Protein AF-A0A258JL30-F1 (afdb_monomer)

Solvent-accessible surface area (backbone atoms only — not comparable to full-atom values): 9032 Å² total; per-residue (Å²): 130,55,75,67,56,53,52,50,52,49,51,52,52,49,47,52,52,50,50,54,55,28,61,78,35,37,72,54,27,37,52,50,54,52,48,53,54,53,53,39,52,52,52,27,60,76,55,46,34,75,82,52,43,43,53,40,48,39,25,26,49,58,27,26,41,60,54,30,57,75,38,66,13,56,91,43,101,56,45,64,51,50,52,43,32,52,40,30,50,49,38,33,70,60,60,53,74,56,82,79,36,54,64,43,55,53,52,56,59,57,47,50,60,56,50,52,56,55,58,74,77,45,82,91,42,74,69,52,51,52,51,50,51,59,65,47,48,55,58,52,26,51,44,36,46,48,42,50,52,45,93,55,89,74,53,73,71,55,51,53,51,30,52,52,31,30,72,38,94

Sequence (169 aa):
MNKSEINYIYLALLHVGLALVLFYIPFLSKIYALLIAVFGVAYVVNKNNRNNEVLYVSAYLIGAEVFIRMTGGNLNNEYVKTVVSLLMLLGFVLSGFSKSSIVYWLYFLFLLPAVLVTMSNQDINLEIRKAITFNISGPICLGLCALYCYQRQVTFPQLQNILVFFGLP

Foldseek 3Di:
DPPVVVVVVVLQVVLVVVLVVCLVPVCVLLVVLVCLLVVLLVVCVVVLCPQVSLLLSLLLLLLCVVSSVVSVSDPDPLSSLVSNLVSLVSLCVSVPFDPVLVVLVVVVVVLVVVLVVLVVVDDDDPVSVSVSCVVSSVSSSVSSVCRSPPVDDHDPVNVVSSVVSNNRD

Structure (mmCIF, N/CA/C/O backbone):
data_AF-A0A258JL30-F1
#
_entry.id   AF-A0A258JL30-F1
#
loop_
_atom_site.group_PDB
_atom_site.id
_atom_site.type_symbol
_atom_site.label_atom_id
_atom_site.label_alt_id
_atom_site.label_comp_id
_atom_site.label_asym_id
_atom_site.label_entity_id
_atom_site.label_seq_id
_atom_site.pdbx_PDB_ins_code
_atom_site.Cartn_x
_atom_site.Cartn_y
_atom_site.Cartn_z
_atom_site.occupancy
_atom_site.B_iso_or_equiv
_atom_site.auth_seq_id
_atom_site.auth_comp_id
_atom_site.auth_asym_id
_atom_site.auth_atom_id
_atom_site.pdbx_PDB_model_num
ATOM 1 N N . MET A 1 1 ? -28.523 -20.290 -2.213 1.00 56.62 1 MET A N 1
ATOM 2 C CA . MET A 1 1 ? -27.438 -19.333 -1.935 1.00 56.62 1 MET A CA 1
ATOM 3 C C . MET A 1 1 ? -28.024 -18.080 -1.331 1.00 56.62 1 MET A C 1
ATOM 5 O O . MET A 1 1 ? -29.061 -17.613 -1.795 1.00 56.62 1 MET A O 1
ATOM 9 N N . ASN A 1 2 ? -27.375 -17.558 -0.302 1.00 69.94 2 ASN A N 1
ATOM 10 C CA . ASN A 1 2 ? -27.731 -16.285 0.303 1.00 69.94 2 ASN A CA 1
ATOM 11 C C . ASN A 1 2 ? -27.366 -15.129 -0.649 1.00 69.94 2 ASN A C 1
ATOM 13 O O . ASN A 1 2 ? -26.454 -15.252 -1.466 1.00 69.94 2 ASN A O 1
ATOM 17 N N . LYS A 1 3 ? -28.053 -13.984 -0.556 1.00 71.38 3 LYS A N 1
ATOM 18 C CA . LYS A 1 3 ? -27.838 -12.839 -1.471 1.00 71.38 3 LYS A CA 1
ATOM 19 C C . LYS A 1 3 ? -26.381 -12.337 -1.476 1.00 71.38 3 LYS A C 1
ATOM 21 O O . LYS A 1 3 ? -25.886 -11.881 -2.502 1.00 71.38 3 LYS A O 1
ATOM 26 N N . SER A 1 4 ? -25.684 -12.469 -0.347 1.00 69.19 4 SER A N 1
ATOM 27 C CA . SER A 1 4 ? -24.257 -12.158 -0.200 1.00 69.19 4 SER A CA 1
ATOM 28 C C . SER A 1 4 ? -23.342 -13.108 -0.980 1.00 69.19 4 SER A C 1
ATOM 30 O O . SER A 1 4 ? -22.376 -12.655 -1.586 1.00 69.19 4 SER A O 1
ATOM 32 N N . GLU A 1 5 ? -23.660 -14.402 -1.015 1.00 71.00 5 GLU A N 1
ATOM 33 C CA . GLU A 1 5 ? -22.886 -15.415 -1.746 1.00 71.00 5 GLU A CA 1
ATOM 34 C C . GLU A 1 5 ? -23.008 -15.207 -3.258 1.00 71.00 5 GLU A C 1
ATOM 36 O O . GLU A 1 5 ? -22.020 -15.298 -3.979 1.00 71.00 5 GLU A O 1
ATOM 41 N N . ILE A 1 6 ? -24.206 -14.855 -3.737 1.00 71.19 6 ILE A N 1
ATOM 42 C CA . ILE A 1 6 ? -24.447 -14.543 -5.154 1.00 71.19 6 ILE A CA 1
ATOM 43 C C . ILE A 1 6 ? -23.636 -13.309 -5.571 1.00 71.19 6 ILE A C 1
ATOM 45 O O . ILE A 1 6 ? -22.981 -13.326 -6.612 1.00 71.19 6 ILE A O 1
ATOM 49 N N . ASN A 1 7 ? -23.619 -12.266 -4.735 1.00 77.25 7 ASN A N 1
ATOM 50 C CA . ASN A 1 7 ? -22.814 -11.071 -4.989 1.00 77.25 7 ASN A CA 1
ATOM 51 C C . ASN A 1 7 ? -21.311 -11.375 -5.006 1.00 77.25 7 ASN A C 1
ATOM 53 O O . ASN A 1 7 ? -20.605 -10.833 -5.850 1.00 77.25 7 ASN A O 1
ATOM 57 N N . TYR A 1 8 ? -20.823 -12.242 -4.114 1.00 77.94 8 TYR A N 1
ATOM 58 C CA . TYR A 1 8 ? -19.415 -12.640 -4.093 1.00 77.94 8 TYR A CA 1
ATOM 59 C C . TYR A 1 8 ? -19.015 -13.406 -5.360 1.00 77.94 8 TYR A C 1
ATOM 61 O O . TYR A 1 8 ? -18.007 -13.075 -5.978 1.00 77.94 8 TYR A O 1
ATOM 69 N N . ILE A 1 9 ? -19.829 -14.376 -5.795 1.00 80.81 9 ILE A N 1
ATOM 70 C CA . ILE A 1 9 ? -19.569 -15.123 -7.035 1.00 80.81 9 ILE A CA 1
ATOM 71 C C . ILE A 1 9 ? -19.594 -14.194 -8.250 1.00 80.81 9 ILE A C 1
ATOM 73 O O . ILE A 1 9 ? -18.728 -14.299 -9.115 1.00 80.81 9 ILE A O 1
ATOM 77 N N . TYR A 1 10 ? -20.539 -13.254 -8.306 1.00 83.75 10 TYR A N 1
ATOM 78 C CA . TYR A 1 10 ? -20.576 -12.260 -9.377 1.00 83.75 10 TYR A CA 1
ATOM 79 C C . TYR A 1 10 ? -19.319 -11.381 -9.380 1.00 83.75 10 TYR A C 1
ATOM 81 O O . TYR A 1 10 ? -18.744 -11.131 -10.437 1.00 83.75 10 TYR A O 1
ATOM 89 N N . LEU A 1 11 ? -18.851 -10.964 -8.198 1.00 79.81 11 LEU A N 1
ATOM 90 C CA . LEU A 1 11 ? -17.614 -10.202 -8.054 1.00 79.81 11 LEU A CA 1
ATOM 91 C C . LEU A 1 11 ? -16.405 -11.006 -8.548 1.00 79.81 11 LEU A C 1
ATOM 93 O O . LEU A 1 11 ? -15.580 -10.477 -9.285 1.00 79.81 11 LEU A O 1
ATOM 97 N N . ALA A 1 12 ? -16.313 -12.284 -8.177 1.00 81.94 12 ALA A N 1
ATOM 98 C CA . ALA A 1 12 ? -15.239 -13.169 -8.614 1.00 81.94 12 ALA A CA 1
ATOM 99 C C . ALA A 1 12 ? -15.259 -13.375 -10.138 1.00 81.94 12 ALA A C 1
ATOM 101 O O . ALA A 1 12 ? -14.227 -13.242 -10.791 1.00 81.94 12 ALA A O 1
ATOM 102 N N . LEU A 1 13 ? -16.434 -13.619 -10.727 1.00 85.12 13 LEU A N 1
ATOM 103 C CA . LEU A 1 13 ? -16.595 -13.743 -12.179 1.00 85.12 13 LEU A CA 1
ATOM 104 C C . LEU A 1 13 ? -16.218 -12.456 -12.917 1.00 85.12 13 LEU A C 1
ATOM 106 O O . LEU A 1 13 ? -15.577 -12.519 -13.965 1.00 85.12 13 LEU A O 1
ATOM 110 N N . LEU A 1 14 ? -16.567 -11.294 -12.360 1.00 85.44 14 LEU A N 1
ATOM 111 C CA . LEU A 1 14 ? -16.168 -10.002 -12.908 1.00 85.44 14 LEU A CA 1
ATOM 112 C C . LEU A 1 14 ? -14.643 -9.872 -12.937 1.00 85.44 14 LEU A C 1
ATOM 114 O O . LEU A 1 14 ? -14.104 -9.512 -13.979 1.00 85.44 14 LEU A O 1
ATOM 118 N N . HIS A 1 15 ? -13.947 -10.224 -11.851 1.00 80.25 15 HIS A N 1
ATOM 119 C CA . HIS A 1 15 ? -12.481 -10.189 -11.795 1.00 80.25 15 HIS A CA 1
ATOM 120 C C . HIS A 1 15 ? -11.832 -11.165 -12.782 1.00 80.25 15 HIS A C 1
ATOM 122 O O . HIS A 1 15 ? -10.853 -10.809 -13.430 1.00 80.25 15 HIS A O 1
ATOM 128 N N . VAL A 1 16 ? -12.403 -12.359 -12.972 1.00 84.06 16 VAL A N 1
ATOM 129 C CA . VAL A 1 16 ? -11.933 -13.312 -13.994 1.00 84.06 16 VAL A CA 1
ATOM 130 C C . VAL A 1 16 ? -12.096 -12.736 -15.406 1.00 84.06 16 VAL A C 1
ATOM 132 O O . VAL A 1 16 ? -11.176 -12.824 -16.220 1.00 84.06 16 VAL A O 1
ATOM 135 N N . GLY A 1 17 ? -13.234 -12.103 -15.704 1.00 84.06 17 GLY A N 1
ATOM 136 C CA . GLY A 1 17 ? -13.452 -11.433 -16.989 1.00 84.06 17 GLY A CA 1
ATOM 137 C C . GLY A 1 17 ? -12.482 -10.270 -17.217 1.00 84.06 17 GLY A C 1
ATOM 138 O O . GLY A 1 17 ? -11.906 -10.138 -18.297 1.00 84.06 17 GLY A O 1
ATOM 139 N N . LEU A 1 18 ? -12.249 -9.463 -16.179 1.00 82.12 18 LEU A N 1
ATOM 140 C CA . LEU A 1 18 ? -11.287 -8.360 -16.190 1.00 82.12 18 LEU A CA 1
ATOM 141 C C . LEU A 1 18 ? -9.864 -8.878 -16.438 1.00 82.12 18 LEU A C 1
ATOM 143 O O . LEU A 1 18 ? -9.154 -8.336 -17.283 1.00 82.12 18 LEU A O 1
ATOM 147 N N . ALA A 1 19 ? -9.489 -9.979 -15.785 1.00 80.88 19 ALA A N 1
ATOM 148 C CA . ALA A 1 19 ? -8.196 -10.622 -15.960 1.00 80.88 19 ALA A CA 1
ATOM 149 C C . ALA A 1 19 ? -7.961 -11.082 -17.407 1.00 80.88 19 ALA A C 1
ATOM 151 O O . ALA A 1 19 ? -6.892 -10.828 -17.961 1.00 80.88 19 ALA A O 1
ATOM 152 N N . LEU A 1 20 ? -8.966 -11.691 -18.047 1.00 82.81 20 LEU A N 1
ATOM 153 C CA . LEU A 1 20 ? -8.883 -12.093 -19.454 1.00 82.81 20 LEU A CA 1
ATOM 154 C C . LEU A 1 20 ? -8.679 -10.886 -20.376 1.00 82.81 20 LEU A C 1
ATOM 156 O O . LEU A 1 20 ? -7.789 -10.903 -21.223 1.00 82.81 20 LEU A O 1
ATOM 160 N N . VAL A 1 21 ? -9.456 -9.815 -20.199 1.00 83.50 21 VAL A N 1
ATOM 161 C CA . VAL A 1 21 ? -9.351 -8.612 -21.044 1.00 83.50 21 VAL A CA 1
ATOM 162 C C . VAL A 1 21 ? -7.975 -7.954 -20.897 1.00 83.50 21 VAL A C 1
ATOM 164 O O . VAL A 1 21 ? -7.342 -7.595 -21.892 1.00 83.50 21 VAL A O 1
ATOM 167 N N . LEU A 1 22 ? -7.494 -7.821 -19.660 1.00 82.00 22 LEU A N 1
ATOM 168 C CA . LEU A 1 22 ? -6.201 -7.208 -19.356 1.00 82.00 22 LEU A CA 1
ATOM 169 C C . LEU A 1 22 ? -5.017 -8.067 -19.820 1.00 82.00 22 LEU A C 1
ATOM 171 O O . LEU A 1 22 ? -3.983 -7.513 -20.188 1.00 82.00 22 LEU A O 1
ATOM 175 N N . PHE A 1 23 ? -5.177 -9.392 -19.872 1.00 81.50 23 PHE A N 1
ATOM 176 C CA . PHE A 1 23 ? -4.184 -10.294 -20.455 1.00 81.50 23 PHE A CA 1
ATOM 177 C C . PHE A 1 23 ? -4.011 -10.072 -21.966 1.00 81.50 23 PHE A C 1
ATOM 179 O O . PHE A 1 23 ? -2.883 -10.016 -22.451 1.00 81.50 23 PHE A O 1
ATOM 186 N N . TYR A 1 24 ? -5.107 -9.892 -22.714 1.00 81.50 24 TYR A N 1
ATOM 187 C CA . TYR A 1 24 ? -5.037 -9.655 -24.163 1.00 81.50 24 TYR A CA 1
ATOM 188 C C . TYR A 1 24 ? -4.559 -8.245 -24.532 1.00 81.50 24 TYR A C 1
ATOM 190 O O . TYR A 1 24 ? -3.980 -8.058 -25.602 1.00 81.50 24 TYR A O 1
ATOM 198 N N . ILE A 1 25 ? -4.795 -7.246 -23.673 1.00 84.69 25 ILE A N 1
ATOM 199 C CA . ILE A 1 25 ? -4.463 -5.841 -23.947 1.00 84.69 25 ILE A CA 1
ATOM 200 C C . ILE A 1 25 ? -3.614 -5.266 -22.796 1.00 84.69 25 ILE A C 1
ATOM 202 O O . ILE A 1 25 ? -4.141 -4.565 -21.927 1.00 84.69 25 ILE A O 1
ATOM 206 N N . PRO A 1 26 ? -2.278 -5.462 -22.809 1.00 77.69 26 PRO A N 1
ATOM 207 C CA . PRO A 1 26 ? -1.374 -4.993 -21.748 1.00 77.69 26 PRO A CA 1
ATOM 208 C C . PRO A 1 26 ? -1.436 -3.482 -21.483 1.00 77.69 26 PRO A C 1
ATOM 210 O O . PRO A 1 26 ? -1.230 -3.017 -20.361 1.00 77.69 26 PRO A O 1
ATOM 213 N N . PHE A 1 27 ? -1.761 -2.686 -22.509 1.00 82.50 27 PHE A N 1
ATOM 214 C CA . PHE A 1 27 ? -1.968 -1.242 -22.369 1.00 82.50 27 PHE A CA 1
ATOM 215 C C . PHE A 1 27 ? -3.081 -0.910 -21.366 1.00 82.50 27 PHE A C 1
ATOM 217 O O . PHE A 1 27 ? -2.944 0.019 -20.568 1.00 82.50 27 PHE A O 1
ATOM 224 N N . LEU A 1 28 ? -4.153 -1.705 -21.354 1.00 84.88 28 LEU A N 1
ATOM 225 C CA . LEU A 1 28 ? -5.278 -1.500 -20.453 1.00 84.88 28 LEU A CA 1
ATOM 226 C C . LEU A 1 28 ? -4.889 -1.796 -18.998 1.00 84.88 28 LEU A C 1
ATOM 228 O O . LEU A 1 28 ? -5.428 -1.171 -18.088 1.00 84.88 28 LEU A O 1
ATOM 232 N N . SER A 1 29 ? -3.884 -2.649 -18.763 1.00 83.38 29 SER A N 1
ATOM 233 C CA . SER A 1 29 ? -3.387 -2.910 -17.409 1.00 83.38 29 SER A CA 1
ATOM 234 C C . SER A 1 29 ? -2.681 -1.701 -16.790 1.00 83.38 29 SER A C 1
ATOM 236 O O . SER A 1 29 ? -2.743 -1.533 -15.572 1.00 83.38 29 SER A O 1
ATOM 238 N N . LYS A 1 30 ? -2.049 -0.834 -17.594 1.00 85.19 30 LYS A N 1
ATOM 239 C CA . LYS A 1 30 ? -1.462 0.426 -17.097 1.00 85.19 30 LYS A CA 1
ATOM 240 C C . LYS A 1 30 ? -2.545 1.407 -16.657 1.00 85.19 30 LYS A C 1
ATOM 242 O O . LYS A 1 30 ? -2.414 2.057 -15.622 1.00 85.19 30 LYS A O 1
ATOM 247 N N . ILE A 1 31 ? -3.626 1.489 -17.438 1.00 88.19 31 ILE A N 1
ATOM 248 C CA . ILE A 1 31 ? -4.800 2.305 -17.107 1.00 88.19 31 ILE A CA 1
ATOM 249 C C . ILE A 1 31 ? -5.456 1.765 -15.837 1.00 88.19 31 ILE A C 1
ATOM 251 O O . ILE A 1 31 ? -5.735 2.541 -14.931 1.00 88.19 31 ILE A O 1
ATOM 255 N N . TYR A 1 32 ? -5.637 0.448 -15.738 1.00 87.31 32 TYR A N 1
ATOM 256 C CA . TYR A 1 32 ? -6.178 -0.211 -14.551 1.00 87.31 32 TYR A CA 1
ATOM 257 C C . TYR A 1 32 ? -5.377 0.130 -13.289 1.00 87.31 32 TYR A C 1
ATOM 259 O O . TYR A 1 32 ? -5.955 0.617 -12.321 1.00 87.31 32 TYR A O 1
ATOM 267 N N . ALA A 1 33 ? -4.047 -0.011 -13.328 1.00 87.06 33 ALA A N 1
ATOM 268 C CA . ALA A 1 33 ? -3.179 0.346 -12.207 1.00 87.06 33 ALA A CA 1
ATOM 269 C C . ALA A 1 33 ? -3.375 1.811 -11.766 1.00 87.06 33 ALA A C 1
ATOM 271 O O . ALA A 1 33 ? -3.594 2.083 -10.584 1.00 87.06 33 ALA A O 1
ATOM 272 N N . LEU A 1 34 ? -3.380 2.748 -12.723 1.00 89.81 34 LEU A N 1
ATOM 273 C CA . LEU A 1 34 ? -3.601 4.170 -12.450 1.00 89.81 34 LEU A CA 1
ATOM 274 C C . LEU A 1 34 ? -4.993 4.440 -11.861 1.00 89.81 34 LEU A C 1
ATOM 276 O O . LEU A 1 34 ? -5.120 5.215 -10.913 1.00 89.81 34 LEU A O 1
ATOM 280 N N . LEU A 1 35 ? -6.028 3.801 -12.408 1.00 91.12 35 LEU A N 1
ATOM 281 C CA . LEU A 1 35 ? -7.403 3.953 -11.943 1.00 91.12 35 LEU A CA 1
ATOM 282 C C . LEU A 1 35 ? -7.551 3.496 -10.494 1.00 91.12 35 LEU A C 1
ATOM 284 O O . LEU A 1 35 ? -8.146 4.231 -9.710 1.00 91.12 35 LEU A O 1
ATOM 288 N N . ILE A 1 36 ? -6.977 2.350 -10.111 1.00 90.94 36 ILE A N 1
ATOM 289 C CA . ILE A 1 36 ? -7.033 1.876 -8.720 1.00 90.94 36 ILE A CA 1
ATOM 290 C C . ILE A 1 36 ? -6.419 2.916 -7.780 1.00 90.94 36 ILE A C 1
ATOM 292 O O . ILE A 1 36 ? -7.014 3.235 -6.751 1.00 90.94 36 ILE A O 1
ATOM 296 N N . ALA A 1 37 ? -5.266 3.491 -8.133 1.00 91.31 37 ALA A N 1
ATOM 297 C CA . ALA A 1 37 ? -4.626 4.507 -7.302 1.00 91.31 37 ALA A CA 1
ATOM 298 C C . ALA A 1 37 ? -5.478 5.783 -7.179 1.00 91.31 37 ALA A C 1
ATOM 300 O O . ALA A 1 37 ? -5.698 6.271 -6.069 1.00 91.31 37 ALA A O 1
ATOM 301 N N . VAL A 1 38 ? -5.998 6.309 -8.293 1.00 93.81 38 VAL A N 1
ATOM 302 C CA . VAL A 1 38 ? -6.803 7.545 -8.303 1.00 93.81 38 VAL A CA 1
ATOM 303 C C . VAL A 1 38 ? -8.128 7.351 -7.565 1.00 93.81 38 VAL A C 1
ATOM 305 O O . VAL A 1 38 ? -8.466 8.149 -6.688 1.00 93.81 38 VAL A O 1
ATOM 308 N N . PHE A 1 39 ? -8.863 6.279 -7.869 1.00 93.94 39 PHE A N 1
ATOM 309 C CA . PHE A 1 39 ? -10.112 5.962 -7.178 1.00 93.94 39 PHE A CA 1
ATOM 310 C C . PHE A 1 39 ? -9.876 5.641 -5.706 1.00 93.94 39 PHE A C 1
ATOM 312 O O . PHE A 1 39 ? -10.660 6.072 -4.864 1.00 93.94 39 PHE A O 1
ATOM 319 N N . GLY A 1 40 ? -8.785 4.948 -5.382 1.00 92.25 40 GLY A N 1
ATOM 320 C CA . GLY A 1 40 ? -8.385 4.650 -4.014 1.00 92.25 40 GLY A CA 1
ATOM 321 C C . GLY A 1 40 ? -8.161 5.913 -3.185 1.00 92.25 40 GLY A C 1
ATOM 322 O O . GLY A 1 40 ? -8.741 6.055 -2.108 1.00 92.25 40 GLY A O 1
ATOM 323 N N . VAL A 1 41 ? -7.392 6.871 -3.711 1.00 94.19 41 VAL A N 1
ATOM 324 C CA . VAL A 1 41 ? -7.174 8.177 -3.066 1.00 94.19 41 VAL A CA 1
ATOM 325 C C . VAL A 1 41 ? -8.494 8.933 -2.907 1.00 94.19 41 VAL A C 1
ATOM 327 O O . VAL A 1 41 ? -8.813 9.377 -1.804 1.00 94.19 41 VAL A O 1
ATOM 330 N N . ALA A 1 42 ? -9.295 9.040 -3.971 1.00 93.56 42 ALA A N 1
ATOM 331 C CA . ALA A 1 42 ? -10.584 9.730 -3.921 1.00 93.56 42 ALA A CA 1
ATOM 332 C C . ALA A 1 42 ? -11.534 9.102 -2.886 1.00 93.56 42 ALA A C 1
ATOM 334 O O . ALA A 1 42 ? -12.190 9.813 -2.124 1.00 93.56 42 ALA A O 1
ATOM 335 N N . TYR A 1 43 ? -11.580 7.771 -2.814 1.00 93.81 43 TYR A N 1
ATOM 336 C CA . TYR A 1 43 ? -12.388 7.031 -1.850 1.00 93.81 43 TYR A CA 1
ATOM 337 C C . TYR A 1 43 ? -11.963 7.318 -0.405 1.00 93.81 43 TYR A C 1
ATOM 339 O O . TYR A 1 43 ? -12.808 7.640 0.434 1.00 93.81 43 TYR A O 1
ATOM 347 N N . VAL A 1 44 ? -10.658 7.268 -0.127 1.00 94.50 44 VAL A N 1
ATOM 348 C CA . VAL A 1 44 ? -10.095 7.557 1.200 1.00 94.50 44 VAL A CA 1
ATOM 349 C C . VAL A 1 44 ? -10.410 8.987 1.640 1.00 94.50 44 VAL A C 1
ATOM 351 O O . VAL A 1 44 ? -10.858 9.187 2.772 1.00 94.50 44 VAL A O 1
ATOM 354 N N . VAL A 1 45 ? -10.223 9.970 0.753 1.00 93.69 45 VAL A N 1
ATOM 355 C CA . VAL A 1 45 ? -10.501 11.388 1.038 1.00 93.69 45 VAL A CA 1
ATOM 356 C C . VAL A 1 45 ? -11.989 11.607 1.305 1.00 93.69 45 VAL A C 1
ATOM 358 O O . VAL A 1 45 ? -12.349 12.186 2.328 1.00 93.69 45 VAL A O 1
ATOM 361 N N . ASN A 1 46 ? -12.867 11.075 0.451 1.00 93.12 46 ASN A N 1
ATOM 362 C CA . ASN A 1 46 ? -14.318 11.227 0.597 1.00 93.12 46 ASN A CA 1
ATOM 363 C C . ASN A 1 46 ? -14.855 10.615 1.898 1.00 93.12 46 ASN A C 1
ATOM 365 O O . ASN A 1 46 ? -15.820 11.114 2.476 1.00 93.12 46 ASN A O 1
ATOM 369 N N . LYS A 1 47 ? -14.245 9.523 2.369 1.00 92.19 47 LYS A N 1
ATOM 370 C CA . LYS A 1 47 ? -14.609 8.871 3.636 1.00 92.19 47 LYS A CA 1
ATOM 371 C C . LYS A 1 47 ? -13.844 9.412 4.843 1.00 92.19 47 LYS A C 1
ATOM 373 O O . LYS A 1 47 ? -14.145 9.018 5.970 1.00 92.19 47 LYS A O 1
ATOM 378 N N . ASN A 1 48 ? -12.899 10.326 4.620 1.00 90.25 48 ASN A N 1
ATOM 379 C CA . ASN A 1 48 ? -12.031 10.927 5.629 1.00 90.25 48 ASN A CA 1
ATOM 380 C C . ASN A 1 48 ? -11.326 9.881 6.522 1.00 90.25 48 ASN A C 1
ATOM 382 O O . ASN A 1 48 ? -11.145 10.084 7.721 1.00 90.25 48 ASN A O 1
ATOM 386 N N . ASN A 1 49 ? -11.010 8.719 5.935 1.00 90.50 49 ASN A N 1
ATOM 387 C CA . ASN A 1 49 ? -10.380 7.566 6.587 1.00 90.50 49 ASN A CA 1
ATOM 388 C C . ASN A 1 49 ? -10.989 7.164 7.965 1.00 90.50 49 ASN A C 1
ATOM 390 O O . ASN A 1 49 ? -10.277 6.741 8.880 1.00 90.50 49 ASN A O 1
ATOM 394 N N . ARG A 1 50 ? -12.311 7.310 8.147 1.00 86.69 50 ARG A N 1
ATOM 395 C CA . ARG A 1 50 ? -13.003 7.058 9.428 1.00 86.69 50 ARG A CA 1
ATOM 396 C C . ARG A 1 50 ? -12.996 5.592 9.872 1.00 86.69 50 ARG A C 1
ATOM 398 O O . ARG A 1 50 ? -13.028 5.335 11.070 1.00 86.69 50 ARG A O 1
ATOM 405 N N . ASN A 1 51 ? -12.960 4.645 8.937 1.00 90.06 51 ASN A N 1
ATOM 406 C CA . ASN A 1 51 ? -13.026 3.202 9.198 1.00 90.06 51 ASN A CA 1
ATOM 407 C C . ASN A 1 51 ? -11.809 2.450 8.654 1.00 90.06 51 ASN A C 1
ATOM 409 O O . ASN A 1 51 ? -11.929 1.282 8.271 1.00 90.06 51 ASN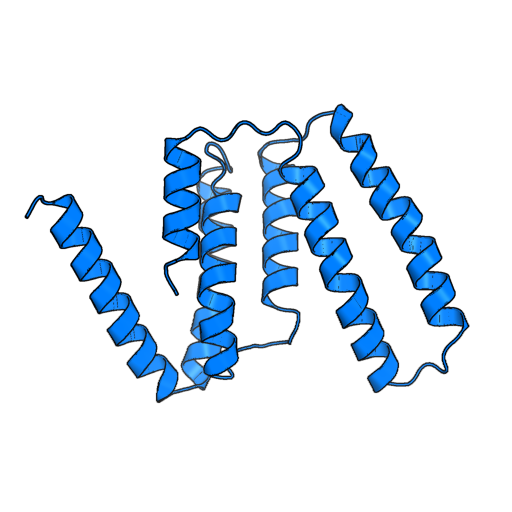 A O 1
ATOM 413 N N . ASN A 1 52 ? -10.650 3.112 8.622 1.00 91.31 52 ASN A N 1
ATOM 414 C CA . ASN A 1 52 ? -9.408 2.565 8.077 1.00 91.31 52 ASN A CA 1
ATOM 415 C C . ASN A 1 52 ? -9.514 2.229 6.579 1.00 91.31 52 ASN A C 1
ATOM 417 O O . ASN A 1 52 ? -8.982 1.221 6.121 1.00 91.31 52 ASN A O 1
ATOM 421 N N . GLU A 1 53 ? -10.193 3.075 5.801 1.00 93.50 53 GLU A N 1
ATOM 422 C CA . GLU A 1 53 ? -10.385 2.905 4.359 1.00 93.50 53 GLU A CA 1
ATOM 423 C C . GLU A 1 53 ? -9.059 2.757 3.602 1.00 93.50 53 GLU A C 1
ATOM 425 O O . GLU A 1 53 ? -8.983 2.003 2.632 1.00 93.50 53 GLU A O 1
ATOM 430 N N . VAL A 1 54 ? -7.999 3.402 4.096 1.00 95.06 54 VAL A N 1
ATOM 431 C CA . VAL A 1 54 ? -6.631 3.244 3.585 1.00 95.06 54 VAL A CA 1
ATOM 432 C C . VAL A 1 54 ? -6.168 1.789 3.610 1.00 95.06 54 VAL A C 1
ATOM 434 O O . VAL A 1 54 ? -5.517 1.354 2.660 1.00 95.06 54 VAL A O 1
ATOM 437 N N . LEU A 1 55 ? -6.513 1.020 4.649 1.00 94.69 55 LEU A N 1
ATOM 438 C CA . LEU A 1 55 ? -6.136 -0.392 4.741 1.00 94.69 55 LEU A CA 1
ATOM 439 C C . LEU A 1 55 ? -6.848 -1.238 3.686 1.00 94.69 55 LEU A C 1
ATOM 441 O O . LEU A 1 55 ? -6.211 -2.105 3.099 1.00 94.69 55 LEU A O 1
ATOM 445 N N . TYR A 1 56 ? -8.126 -0.972 3.400 1.00 94.56 56 TYR A N 1
ATOM 446 C CA . TYR A 1 56 ? -8.8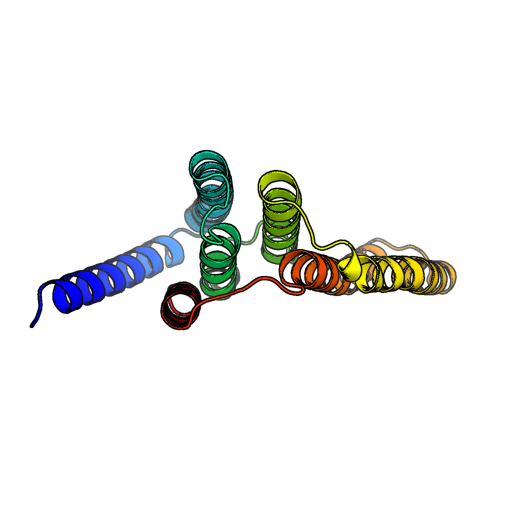60 -1.722 2.372 1.00 94.56 56 TYR A CA 1
ATOM 447 C C . TYR A 1 56 ? -8.309 -1.451 0.974 1.00 94.56 56 TYR A C 1
ATOM 449 O O . TYR A 1 56 ? -8.050 -2.389 0.225 1.00 94.56 56 TYR A O 1
ATOM 457 N N . VAL A 1 57 ? -8.083 -0.175 0.640 1.00 94.81 57 VAL A N 1
ATOM 458 C CA . VAL A 1 57 ? -7.514 0.209 -0.660 1.00 94.81 57 VAL A CA 1
ATOM 459 C C . VAL A 1 57 ? -6.106 -0.360 -0.812 1.00 94.81 57 VAL A C 1
ATOM 461 O O . VAL A 1 57 ? -5.780 -0.902 -1.862 1.00 94.81 57 VAL A O 1
ATOM 464 N N . SER A 1 58 ? -5.283 -0.287 0.239 1.00 95.00 58 SER A N 1
ATOM 465 C CA . SER A 1 58 ? -3.919 -0.823 0.202 1.00 95.00 58 SER A CA 1
ATOM 466 C C . SER A 1 58 ? -3.908 -2.346 0.070 1.00 95.00 58 SER A C 1
ATOM 468 O O . SER A 1 58 ? -3.119 -2.873 -0.704 1.00 95.00 58 SER A O 1
ATOM 470 N N . ALA A 1 59 ? -4.797 -3.054 0.772 1.00 94.50 59 ALA A N 1
ATOM 471 C CA . ALA A 1 59 ? -4.924 -4.505 0.663 1.00 94.50 59 ALA A CA 1
ATOM 472 C C . ALA A 1 59 ? -5.287 -4.936 -0.761 1.00 94.50 59 ALA A C 1
ATOM 474 O O . ALA A 1 59 ? -4.619 -5.804 -1.318 1.00 94.50 59 ALA A O 1
ATOM 475 N N . TYR A 1 60 ? -6.273 -4.271 -1.366 1.00 93.50 60 TYR A N 1
ATOM 476 C CA . TYR A 1 60 ? -6.651 -4.514 -2.755 1.00 93.50 60 TYR A CA 1
ATOM 477 C C . TYR A 1 60 ? -5.501 -4.235 -3.726 1.00 93.50 60 TYR A C 1
ATOM 479 O O . TYR A 1 60 ? -5.209 -5.039 -4.602 1.00 93.50 60 TYR A O 1
ATOM 487 N N . LEU A 1 61 ? -4.786 -3.124 -3.539 1.00 93.38 61 LEU A N 1
ATOM 488 C CA . LEU A 1 61 ? -3.694 -2.729 -4.427 1.00 93.38 61 LEU A CA 1
ATOM 489 C C . LEU A 1 61 ? -2.503 -3.705 -4.367 1.00 93.38 61 LEU A C 1
ATOM 491 O O . LEU A 1 61 ? -1.855 -3.930 -5.387 1.00 93.38 61 LEU A O 1
ATOM 495 N N . ILE A 1 62 ? -2.243 -4.314 -3.204 1.00 92.56 62 ILE A N 1
ATOM 496 C CA . ILE A 1 62 ? -1.230 -5.371 -3.047 1.00 92.56 62 ILE A CA 1
ATOM 497 C C . ILE A 1 62 ? -1.706 -6.690 -3.678 1.00 92.56 62 ILE A C 1
ATOM 499 O O . ILE A 1 62 ? -0.914 -7.359 -4.337 1.00 92.56 62 ILE A O 1
ATOM 503 N N . GLY A 1 63 ? -2.985 -7.056 -3.535 1.00 89.94 63 GLY A N 1
ATOM 504 C CA . GLY A 1 63 ? -3.559 -8.224 -4.221 1.00 89.94 63 GLY A CA 1
ATOM 505 C C . GLY A 1 63 ? -3.466 -8.094 -5.745 1.00 89.94 63 GLY A C 1
ATOM 506 O O . GLY A 1 63 ? -2.924 -8.966 -6.432 1.00 89.94 63 GLY A O 1
ATOM 507 N N . ALA A 1 64 ? -3.879 -6.935 -6.259 1.00 89.50 64 ALA A N 1
ATOM 508 C CA . ALA A 1 64 ? -3.800 -6.578 -7.671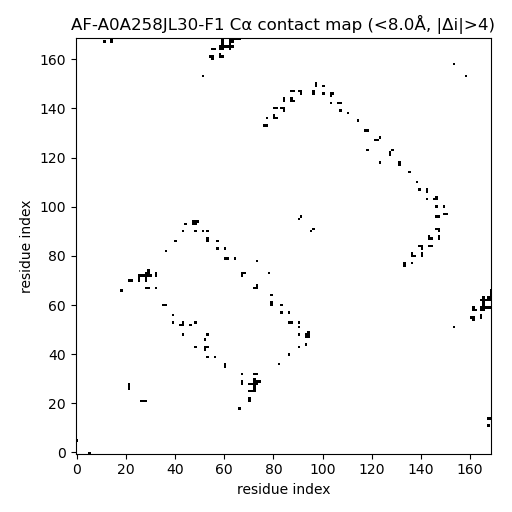 1.00 89.50 64 ALA A CA 1
ATOM 509 C C . ALA A 1 64 ? -2.356 -6.443 -8.190 1.00 89.50 64 ALA A C 1
ATOM 511 O O . ALA A 1 64 ? -2.120 -6.553 -9.393 1.00 89.50 64 ALA A O 1
ATOM 512 N N . GLU A 1 65 ? -1.360 -6.226 -7.322 1.00 90.00 65 GLU A N 1
ATOM 513 C CA . GLU A 1 65 ? 0.042 -6.071 -7.727 1.00 90.00 65 GLU A CA 1
ATOM 514 C C . GLU A 1 65 ? 0.543 -7.275 -8.520 1.00 90.00 65 GLU A C 1
ATOM 516 O O . GLU A 1 65 ? 1.191 -7.107 -9.556 1.00 90.00 65 GLU A O 1
ATOM 521 N N . VAL A 1 66 ? 0.247 -8.486 -8.040 1.00 86.50 66 VAL A N 1
ATOM 522 C CA . VAL A 1 66 ? 0.669 -9.726 -8.703 1.00 86.50 66 VAL A CA 1
ATOM 523 C C . VAL A 1 66 ? 0.104 -9.757 -10.119 1.00 86.50 66 VAL A C 1
ATOM 525 O O . VAL A 1 66 ? 0.837 -10.003 -11.077 1.00 86.50 66 VAL A O 1
ATOM 528 N N . PHE A 1 67 ? -1.172 -9.403 -10.262 1.00 85.12 67 PHE A N 1
ATOM 529 C CA . PHE A 1 67 ? -1.853 -9.348 -11.546 1.00 85.12 67 PHE A CA 1
ATOM 530 C C . PHE A 1 67 ? -1.253 -8.286 -12.490 1.00 85.12 67 PHE A C 1
ATOM 532 O O . PHE A 1 67 ? -0.934 -8.578 -13.646 1.00 85.12 67 PHE A O 1
ATOM 539 N N . ILE A 1 68 ? -1.012 -7.070 -11.990 1.00 86.44 68 ILE A N 1
ATOM 540 C CA . ILE A 1 68 ? -0.396 -5.964 -12.747 1.00 86.44 68 ILE A CA 1
ATOM 541 C C . ILE A 1 68 ? 1.035 -6.322 -13.189 1.00 86.44 68 ILE A C 1
ATOM 543 O O . ILE A 1 68 ? 1.462 -5.965 -14.290 1.00 86.44 68 ILE A O 1
ATOM 547 N N . ARG A 1 69 ? 1.790 -7.047 -12.351 1.00 85.69 69 ARG A N 1
ATOM 548 C CA . ARG A 1 69 ? 3.137 -7.535 -12.684 1.00 85.69 69 ARG A CA 1
ATOM 549 C C . ARG A 1 69 ? 3.097 -8.603 -13.776 1.00 85.69 69 ARG A C 1
ATOM 551 O O . ARG A 1 69 ? 3.899 -8.530 -14.702 1.00 85.69 69 ARG A O 1
ATOM 558 N N . MET A 1 70 ? 2.166 -9.555 -13.700 1.00 84.06 70 MET A N 1
ATOM 559 C CA . MET A 1 70 ? 2.041 -10.637 -14.688 1.00 84.06 70 MET A CA 1
ATOM 560 C C . MET A 1 70 ? 1.605 -10.141 -16.073 1.00 84.06 70 MET A C 1
ATOM 562 O O . MET A 1 70 ? 1.996 -10.720 -17.081 1.00 84.06 70 MET A O 1
ATOM 566 N N . THR A 1 71 ? 0.836 -9.054 -16.138 1.00 83.50 71 THR A N 1
ATOM 567 C CA . THR A 1 71 ? 0.337 -8.459 -17.393 1.00 83.50 71 THR A CA 1
ATOM 568 C C . THR A 1 71 ? 1.263 -7.393 -17.990 1.00 83.50 71 THR A C 1
ATOM 570 O O . THR A 1 71 ? 0.955 -6.818 -19.033 1.00 83.50 71 THR A O 1
ATOM 573 N N . GLY A 1 72 ? 2.400 -7.093 -17.348 1.00 79.56 72 GLY A N 1
ATOM 574 C CA . GLY A 1 72 ? 3.313 -6.034 -17.796 1.00 79.56 72 GLY A CA 1
ATOM 575 C C . GLY A 1 72 ? 2.728 -4.618 -17.676 1.00 79.56 72 GLY A C 1
ATOM 576 O O . GLY A 1 72 ? 3.250 -3.672 -18.270 1.00 79.56 72 GLY A O 1
ATOM 577 N N . GLY A 1 73 ? 1.652 -4.452 -16.902 1.00 76.12 73 GLY A N 1
ATOM 578 C CA . GLY A 1 73 ? 0.993 -3.168 -16.664 1.00 76.12 73 GLY A CA 1
ATOM 579 C C . GLY A 1 73 ? 1.723 -2.259 -15.680 1.00 76.12 73 GLY A C 1
ATOM 580 O O . GLY A 1 73 ? 1.277 -1.140 -15.428 1.00 76.12 73 GLY A O 1
ATOM 581 N N . ASN A 1 74 ? 2.831 -2.719 -15.102 1.00 77.94 74 ASN A N 1
ATOM 582 C CA . ASN A 1 74 ? 3.541 -1.965 -14.087 1.00 77.94 74 ASN A CA 1
ATOM 583 C C . ASN A 1 74 ? 4.241 -0.736 -14.697 1.00 77.94 74 ASN A C 1
ATOM 585 O O . ASN A 1 74 ? 5.045 -0.862 -15.619 1.00 77.94 74 ASN A O 1
ATOM 589 N N . LEU A 1 75 ? 3.945 0.462 -14.180 1.00 73.44 75 LEU A N 1
ATOM 590 C CA . LEU A 1 75 ? 4.590 1.706 -14.628 1.00 73.44 75 LEU A CA 1
ATOM 591 C C . LEU A 1 75 ? 6.056 1.770 -14.179 1.00 73.44 75 LEU A C 1
ATOM 593 O O . LEU A 1 75 ? 6.915 2.257 -14.909 1.00 73.44 75 LEU A O 1
ATOM 597 N N . ASN A 1 76 ? 6.332 1.270 -12.974 1.00 79.56 76 ASN A N 1
ATOM 598 C CA . ASN A 1 76 ? 7.666 1.124 -12.406 1.00 79.56 76 ASN A CA 1
ATOM 599 C C . ASN A 1 76 ? 7.657 -0.038 -11.403 1.00 79.56 76 ASN A C 1
ATOM 601 O O . ASN A 1 76 ? 6.639 -0.274 -10.758 1.00 79.56 76 ASN A O 1
ATOM 605 N N . ASN A 1 77 ? 8.786 -0.715 -11.192 1.00 78.06 77 ASN A N 1
ATOM 606 C CA . ASN A 1 77 ? 8.881 -1.853 -10.262 1.00 78.06 77 ASN A CA 1
ATOM 607 C C . ASN A 1 77 ? 8.460 -1.512 -8.821 1.00 78.06 77 ASN A C 1
ATOM 609 O O . ASN A 1 77 ? 7.983 -2.392 -8.101 1.00 78.06 77 ASN A O 1
ATOM 613 N N . GLU A 1 78 ? 8.558 -0.229 -8.459 1.00 85.25 78 GLU A N 1
ATOM 614 C CA . GLU A 1 78 ? 8.205 0.315 -7.144 1.00 85.25 78 GLU A CA 1
ATOM 615 C C . GLU A 1 78 ? 6.822 0.967 -7.078 1.00 85.25 78 GLU A C 1
ATOM 617 O O . GLU A 1 78 ? 6.486 1.582 -6.066 1.00 85.25 78 GLU A O 1
ATOM 622 N N . TYR A 1 79 ? 6.013 0.865 -8.135 1.00 89.31 79 TYR A N 1
ATOM 623 C CA . TYR A 1 79 ? 4.744 1.584 -8.247 1.00 89.31 79 TYR A CA 1
ATOM 624 C C . TYR A 1 79 ? 3.810 1.306 -7.065 1.00 89.31 79 TYR A C 1
ATOM 626 O O . TYR A 1 79 ? 3.451 2.232 -6.340 1.00 89.31 79 TYR A O 1
ATOM 634 N N . VAL A 1 80 ? 3.479 0.036 -6.821 1.00 91.12 80 VAL A N 1
ATOM 635 C CA . VAL A 1 80 ? 2.549 -0.355 -5.752 1.00 91.12 80 VAL A C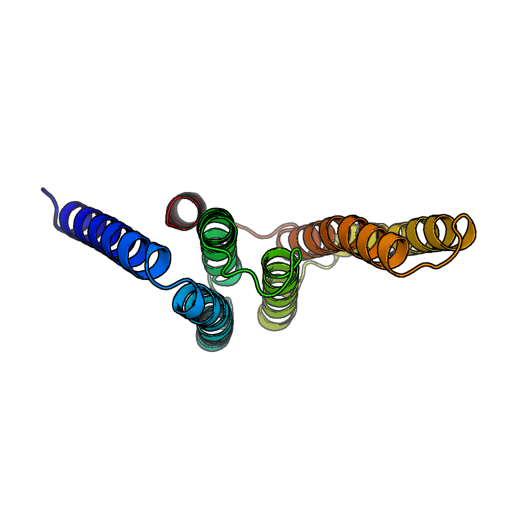A 1
ATOM 636 C C . VAL A 1 80 ? 3.049 0.087 -4.381 1.00 91.12 80 VAL A C 1
ATOM 638 O O . VAL A 1 80 ? 2.309 0.736 -3.645 1.00 91.12 80 VAL A O 1
ATOM 641 N N . LYS A 1 81 ? 4.327 -0.150 -4.066 1.00 92.12 81 LYS A N 1
ATOM 642 C CA . LYS A 1 81 ? 4.935 0.286 -2.796 1.00 92.12 81 LYS A CA 1
ATOM 643 C C . LYS A 1 81 ? 4.851 1.801 -2.618 1.00 92.12 81 LYS A C 1
ATOM 645 O O . LYS A 1 81 ? 4.559 2.285 -1.526 1.00 92.12 81 LYS A O 1
ATOM 650 N N . THR A 1 82 ? 5.065 2.552 -3.698 1.00 92.00 82 THR A N 1
ATOM 651 C CA . THR A 1 82 ? 4.971 4.017 -3.694 1.00 92.00 82 THR A CA 1
ATOM 652 C C . THR A 1 82 ? 3.534 4.481 -3.453 1.00 92.00 82 THR A C 1
ATOM 654 O O . THR A 1 82 ? 3.308 5.371 -2.635 1.00 92.00 82 THR A O 1
ATOM 657 N N . VAL A 1 83 ? 2.550 3.857 -4.108 1.00 94.00 83 VAL A N 1
ATOM 658 C CA . VAL A 1 83 ? 1.132 4.199 -3.921 1.00 94.00 83 VAL A CA 1
ATOM 659 C C . VAL A 1 83 ? 0.663 3.850 -2.509 1.00 94.00 83 VAL A C 1
ATOM 661 O O . VAL A 1 83 ? 0.038 4.686 -1.863 1.00 94.00 83 VAL A O 1
ATOM 664 N N . VAL A 1 84 ? 1.010 2.670 -1.989 1.00 95.69 84 VAL A N 1
ATOM 665 C CA . VAL A 1 84 ? 0.688 2.276 -0.606 1.00 95.69 84 VAL A CA 1
ATOM 666 C C . VAL A 1 84 ? 1.321 3.245 0.392 1.00 95.69 84 VAL A C 1
ATOM 668 O O . VAL A 1 84 ? 0.640 3.723 1.293 1.00 95.69 84 VAL A O 1
ATOM 671 N N . SER A 1 85 ? 2.589 3.615 0.197 1.00 95.06 85 SER A N 1
ATOM 672 C CA . SER A 1 85 ? 3.269 4.627 1.019 1.00 95.06 85 SER A CA 1
ATOM 673 C C . SER A 1 85 ? 2.507 5.956 1.048 1.00 95.06 85 SER A C 1
ATOM 675 O O . SER A 1 85 ? 2.291 6.530 2.116 1.00 95.06 85 SER A O 1
ATOM 677 N N . LEU A 1 86 ? 2.050 6.425 -0.116 1.00 95.06 86 LEU A N 1
ATOM 678 C CA . LEU A 1 86 ? 1.272 7.657 -0.238 1.00 95.06 86 LEU A CA 1
ATOM 679 C C . LEU A 1 86 ? -0.105 7.539 0.429 1.00 95.06 86 LEU A C 1
ATOM 681 O O . LEU A 1 86 ? -0.537 8.474 1.101 1.00 95.06 86 LEU A O 1
ATOM 685 N N . LEU A 1 87 ? -0.776 6.392 0.305 1.00 95.38 87 LEU A N 1
ATOM 686 C CA . LEU A 1 87 ? -2.051 6.126 0.974 1.00 95.38 87 LEU A CA 1
ATOM 687 C C . LEU A 1 87 ? -1.901 6.090 2.502 1.00 95.38 87 LEU A C 1
ATOM 689 O O . LEU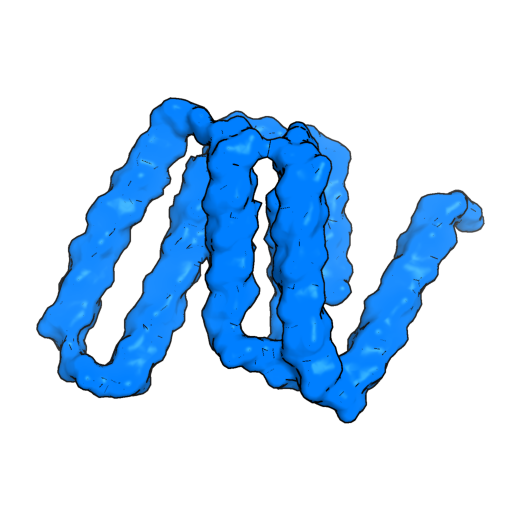 A 1 87 ? -2.740 6.652 3.203 1.00 95.38 87 LEU A O 1
ATOM 693 N N . MET A 1 88 ? -0.825 5.495 3.025 1.00 94.69 88 MET A N 1
ATOM 694 C CA . MET A 1 88 ? -0.527 5.491 4.464 1.00 94.69 88 MET A CA 1
ATOM 695 C C . MET A 1 88 ? -0.261 6.905 4.985 1.00 94.69 88 MET A C 1
ATOM 697 O O . MET A 1 88 ? -0.800 7.287 6.023 1.00 94.69 88 MET A O 1
ATOM 701 N N . LEU A 1 89 ? 0.498 7.715 4.236 1.00 93.25 89 LEU A N 1
ATOM 702 C CA . LEU A 1 89 ? 0.701 9.135 4.544 1.00 93.25 89 LEU A CA 1
ATOM 703 C C . LEU A 1 89 ? -0.614 9.921 4.518 1.00 93.25 89 LEU A C 1
ATOM 705 O O . LEU A 1 89 ? -0.876 10.721 5.413 1.00 93.25 89 LEU A O 1
ATOM 709 N N . LEU A 1 90 ? -1.473 9.672 3.532 1.00 93.69 90 LEU A N 1
ATOM 710 C CA . LEU A 1 90 ? -2.792 10.294 3.464 1.00 93.69 90 LEU A CA 1
ATOM 711 C C . LEU A 1 90 ? -3.654 9.901 4.674 1.00 93.69 90 LEU A C 1
ATOM 713 O O . LEU A 1 90 ? -4.249 10.762 5.315 1.00 93.69 90 LEU A O 1
ATOM 717 N N . GLY A 1 91 ? -3.681 8.618 5.036 1.00 90.94 91 GLY A N 1
ATOM 718 C CA . GLY A 1 91 ? -4.390 8.136 6.222 1.00 90.94 91 GLY A CA 1
ATOM 719 C C . GLY A 1 91 ? -3.876 8.755 7.518 1.00 90.94 91 GLY A C 1
ATOM 720 O O . GLY A 1 91 ? -4.669 9.092 8.398 1.00 90.94 91 GLY A O 1
ATOM 721 N N . PHE A 1 92 ? -2.559 8.942 7.608 1.00 88.56 92 PHE A N 1
ATOM 722 C CA . PHE A 1 92 ? -1.898 9.630 8.711 1.00 88.56 92 PHE A CA 1
ATOM 723 C C . PHE A 1 92 ? -2.361 11.090 8.825 1.00 88.56 92 PHE A C 1
ATOM 725 O O . PHE A 1 92 ? -2.689 11.538 9.922 1.00 88.56 92 PHE A O 1
ATOM 732 N N . VAL A 1 93 ? -2.453 11.819 7.705 1.00 90.31 93 VAL A N 1
ATOM 733 C CA . VAL A 1 93 ? -2.918 13.218 7.686 1.00 90.31 93 VAL A CA 1
ATOM 734 C C . VAL A 1 93 ? -4.404 13.330 8.045 1.00 90.31 93 VAL A C 1
ATOM 736 O O . VAL A 1 93 ? -4.777 14.211 8.814 1.00 90.31 93 VAL A O 1
ATOM 739 N N . LEU A 1 94 ? -5.254 12.441 7.521 1.00 90.62 94 LEU A N 1
ATOM 740 C CA . LEU A 1 94 ? -6.709 12.529 7.700 1.00 90.62 94 LEU A CA 1
ATOM 741 C C . LEU A 1 94 ? -7.178 12.105 9.097 1.00 90.62 94 LEU A C 1
ATOM 743 O O . LEU A 1 94 ? -8.102 12.696 9.650 1.00 90.62 94 LEU A O 1
ATOM 747 N N . SER A 1 95 ? -6.566 11.071 9.674 1.00 85.25 95 SER A N 1
ATOM 748 C CA . SER A 1 95 ? -7.024 10.489 10.943 1.00 85.25 95 SER A CA 1
ATOM 749 C C . SER A 1 95 ? -6.106 10.764 12.131 1.00 85.25 95 SER A C 1
ATOM 751 O O . SER A 1 95 ? -6.413 10.324 13.239 1.00 85.25 95 SER A O 1
ATOM 753 N N . GLY A 1 96 ? -4.986 11.455 11.913 1.00 80.31 96 GLY A N 1
ATOM 754 C CA . GLY A 1 96 ? -3.971 11.697 12.931 1.00 80.31 96 GLY A CA 1
ATOM 755 C C . GLY A 1 96 ? -3.200 10.437 13.342 1.00 80.31 96 GLY A C 1
ATOM 756 O O . GLY A 1 96 ? -3.423 9.332 12.836 1.00 80.31 96 GLY A O 1
ATOM 757 N N . PHE A 1 97 ? -2.275 10.614 14.288 1.00 74.62 97 PHE A N 1
ATOM 758 C CA . PHE A 1 97 ? -1.369 9.565 14.755 1.00 74.62 97 PHE A CA 1
ATOM 759 C C . PHE A 1 97 ? -1.248 9.527 16.278 1.00 74.62 97 PHE A C 1
ATOM 761 O O . PHE A 1 97 ? -1.415 10.538 16.963 1.00 74.62 97 PHE A O 1
ATOM 768 N N . SER A 1 98 ? -0.916 8.350 16.815 1.00 78.19 98 SER A N 1
ATOM 769 C CA . SER A 1 98 ? -0.575 8.215 18.232 1.00 78.19 98 SER A CA 1
ATOM 770 C C . SER A 1 98 ? 0.774 8.882 18.504 1.00 78.19 98 SER A C 1
ATOM 772 O O . SER A 1 98 ? 1.747 8.605 17.799 1.00 78.19 98 SER A O 1
ATOM 774 N N . LYS A 1 99 ? 0.879 9.696 19.564 1.00 74.94 99 LYS A N 1
ATOM 775 C CA . LYS A 1 99 ? 2.152 10.313 19.994 1.00 74.94 99 LYS A CA 1
ATOM 776 C C . LYS A 1 99 ? 3.252 9.274 20.247 1.00 74.94 99 LYS A C 1
ATOM 778 O O . LYS A 1 99 ? 4.428 9.564 20.059 1.00 74.94 99 LYS A O 1
ATOM 783 N N . SER A 1 100 ? 2.875 8.050 20.615 1.00 80.12 100 SER A N 1
ATOM 784 C 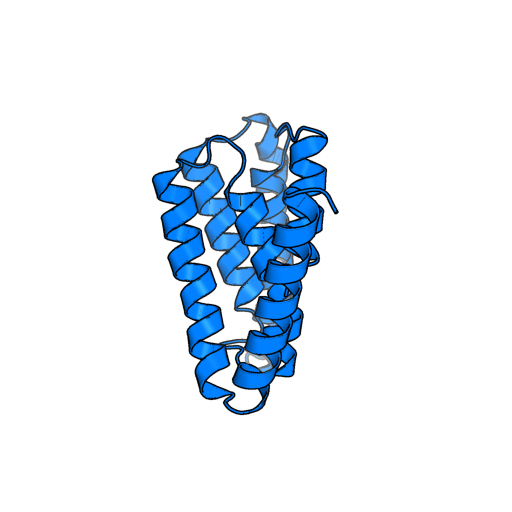CA . SER A 1 100 ? 3.804 6.945 20.857 1.00 80.12 100 SER A CA 1
ATOM 785 C C . SER A 1 100 ? 4.362 6.312 19.570 1.00 80.12 100 SER A C 1
ATOM 787 O O . SER A 1 100 ? 5.319 5.548 19.646 1.00 80.12 100 SER A O 1
ATOM 789 N N . SER A 1 101 ? 3.849 6.678 18.388 1.00 80.69 101 SER A N 1
ATOM 790 C CA . SER A 1 101 ? 4.403 6.258 17.083 1.00 80.69 101 SER A CA 1
ATOM 791 C C . SER A 1 101 ? 5.766 6.903 16.783 1.00 80.69 101 SER A C 1
ATOM 793 O O . SER A 1 101 ? 6.390 6.586 15.772 1.00 80.69 101 SER A O 1
ATOM 795 N N . ILE A 1 102 ? 6.253 7.786 17.668 1.00 80.25 102 ILE A N 1
ATOM 796 C CA . ILE A 1 102 ? 7.579 8.420 17.608 1.00 80.25 102 ILE A CA 1
ATOM 797 C C . ILE A 1 102 ? 8.720 7.400 17.447 1.00 80.25 102 ILE A C 1
ATOM 799 O O . ILE A 1 102 ? 9.732 7.697 16.821 1.00 80.25 102 ILE A O 1
ATOM 803 N N . VAL A 1 103 ? 8.537 6.165 17.929 1.00 85.12 103 VAL A N 1
ATOM 804 C CA . VAL A 1 103 ? 9.522 5.081 17.786 1.00 85.12 103 VAL A CA 1
ATOM 805 C C . VAL A 1 103 ? 9.789 4.740 16.313 1.00 85.12 103 VAL A C 1
ATOM 807 O O . VAL A 1 103 ? 10.919 4.435 15.949 1.00 85.12 103 VAL A O 1
ATOM 810 N N . TYR A 1 104 ? 8.804 4.866 15.422 1.00 87.50 104 TYR A N 1
ATOM 811 C CA . TYR A 1 104 ? 9.035 4.635 13.991 1.00 87.50 104 TYR A CA 1
ATOM 812 C C . TYR A 1 104 ? 9.690 5.827 13.291 1.00 87.50 104 TYR A C 1
ATOM 814 O O . TYR A 1 104 ? 10.313 5.657 12.249 1.00 87.50 104 TYR A O 1
ATOM 822 N N . TRP A 1 105 ? 9.645 7.025 13.875 1.00 85.81 105 TRP A N 1
ATOM 823 C CA . TRP A 1 105 ? 10.485 8.126 13.399 1.00 85.81 105 TRP A CA 1
ATOM 824 C C . TRP A 1 105 ? 11.969 7.856 13.669 1.00 85.81 105 TRP A C 1
ATOM 826 O O . TRP A 1 105 ? 12.808 8.195 12.837 1.00 85.81 105 TRP A O 1
ATOM 836 N N . LEU A 1 106 ? 12.297 7.155 14.762 1.00 89.62 106 LEU A N 1
ATOM 837 C CA . LEU A 1 106 ? 13.657 6.669 15.016 1.00 89.62 106 LEU A CA 1
ATOM 838 C C . LEU A 1 106 ? 14.103 5.638 13.964 1.00 89.62 106 LEU A C 1
ATOM 840 O O . LEU A 1 106 ? 15.258 5.651 13.544 1.00 89.62 106 LEU A O 1
ATOM 844 N N . TYR A 1 107 ? 13.187 4.794 13.480 1.00 90.81 107 TYR A N 1
ATOM 845 C CA . TYR A 1 107 ? 13.462 3.897 12.354 1.00 90.81 107 TYR A CA 1
ATOM 846 C C . TYR A 1 107 ? 13.878 4.673 11.093 1.00 90.81 107 TYR A C 1
ATOM 848 O O . TYR A 1 107 ? 14.905 4.356 10.495 1.00 90.81 107 TYR A O 1
ATOM 856 N N . PHE A 1 108 ? 13.152 5.736 10.728 1.00 90.06 108 PHE A N 1
ATOM 857 C CA . PHE A 1 108 ? 13.544 6.595 9.603 1.00 90.06 108 PHE A CA 1
ATOM 858 C C . PHE A 1 108 ? 14.874 7.315 9.843 1.00 90.06 108 PHE A C 1
ATOM 860 O O . PHE A 1 108 ? 15.673 7.440 8.914 1.00 90.06 108 PHE A O 1
ATOM 867 N N . LEU A 1 109 ? 15.145 7.737 11.083 1.00 91.38 109 LEU A N 1
ATOM 868 C CA . LEU A 1 109 ? 16.416 8.362 11.441 1.00 91.38 109 LEU A CA 1
ATOM 869 C C . LEU A 1 109 ? 17.601 7.422 11.197 1.00 91.38 109 LEU A C 1
ATOM 871 O O . LEU A 1 109 ? 18.608 7.872 10.665 1.00 91.38 109 LEU A O 1
ATOM 875 N N . PHE A 1 110 ? 17.481 6.134 11.536 1.00 90.81 110 PHE A N 1
ATOM 876 C CA . PHE A 1 110 ? 18.522 5.133 11.267 1.00 90.81 110 PHE A CA 1
ATOM 877 C C . PHE A 1 110 ? 18.548 4.637 9.818 1.00 90.81 110 PHE A C 1
ATOM 879 O O . PHE A 1 110 ? 19.586 4.164 9.353 1.00 90.81 110 PHE A O 1
ATOM 886 N N . LEU A 1 111 ? 17.452 4.790 9.073 1.00 90.19 111 LEU A N 1
ATOM 887 C CA . LEU A 1 111 ? 17.434 4.487 7.645 1.00 90.19 111 LEU A CA 1
ATOM 888 C C . LEU A 1 111 ? 18.347 5.445 6.862 1.00 90.19 111 LEU A C 1
ATOM 890 O O . LEU A 1 111 ? 19.069 5.007 5.972 1.00 90.19 111 LEU A O 1
ATOM 894 N N . LEU A 1 112 ? 18.378 6.732 7.223 1.00 87.62 112 LEU A N 1
ATOM 895 C CA . LEU A 1 112 ? 19.229 7.735 6.569 1.00 87.62 112 LEU A CA 1
ATOM 896 C C . LEU A 1 112 ? 20.730 7.372 6.545 1.00 87.62 112 LEU A C 1
ATOM 898 O O . LEU A 1 112 ? 21.292 7.323 5.450 1.00 87.62 112 LEU A O 1
ATOM 902 N N . PRO A 1 113 ? 21.408 7.081 7.674 1.00 89.31 113 PRO A N 1
ATOM 903 C CA . PRO A 1 113 ? 22.818 6.706 7.658 1.00 89.31 113 PRO A CA 1
ATOM 904 C C . PRO A 1 113 ? 23.059 5.391 6.911 1.00 89.31 113 PRO A C 1
ATOM 906 O O . PRO A 1 113 ? 24.052 5.291 6.198 1.00 89.31 113 PRO A O 1
ATOM 909 N N . ALA A 1 114 ? 22.145 4.416 6.990 1.00 87.00 114 ALA A N 1
ATOM 910 C CA . ALA A 1 114 ? 22.260 3.173 6.224 1.00 87.00 114 ALA A CA 1
ATOM 911 C C . ALA A 1 114 ? 22.276 3.434 4.706 1.00 87.00 114 ALA A C 1
ATOM 913 O O . ALA A 1 114 ? 23.092 2.867 3.974 1.00 87.00 114 ALA A O 1
ATOM 914 N N . VAL A 1 115 ? 21.424 4.350 4.236 1.00 85.62 115 VAL A N 1
ATOM 915 C CA . VAL A 1 115 ? 21.394 4.782 2.834 1.00 85.62 115 VAL A CA 1
ATOM 916 C C . VAL A 1 115 ? 22.676 5.516 2.453 1.00 85.62 115 VAL A C 1
ATOM 918 O O . VAL A 1 115 ? 23.269 5.199 1.423 1.00 85.62 115 VAL A O 1
ATOM 921 N N . LEU A 1 116 ? 23.130 6.457 3.283 1.00 85.38 116 LEU A N 1
ATOM 922 C CA . LEU A 1 116 ? 24.340 7.240 3.017 1.00 85.38 116 LEU A CA 1
ATOM 923 C C . LEU A 1 116 ? 25.587 6.355 2.913 1.00 85.38 116 LEU A C 1
ATOM 925 O O . LEU A 1 116 ? 26.353 6.506 1.965 1.00 85.38 116 LEU A O 1
ATOM 929 N N . VAL A 1 117 ? 25.746 5.391 3.826 1.00 86.56 117 VAL A N 1
ATOM 930 C CA . VAL A 1 117 ? 26.839 4.406 3.787 1.00 86.56 117 VAL A CA 1
ATOM 931 C C . VAL A 1 117 ? 26.757 3.549 2.524 1.00 86.56 117 VAL A C 1
ATOM 933 O O . VAL A 1 117 ? 27.774 3.261 1.901 1.00 86.56 117 VAL A O 1
ATOM 936 N N . THR A 1 118 ? 25.556 3.157 2.100 1.00 82.38 118 THR A N 1
ATOM 937 C CA . THR A 1 118 ? 25.391 2.381 0.860 1.00 82.38 118 THR A CA 1
ATOM 938 C C . THR A 1 118 ? 25.808 3.200 -0.367 1.00 82.38 118 THR A C 1
ATOM 940 O O . THR A 1 118 ? 26.511 2.688 -1.234 1.00 82.38 118 THR A O 1
ATOM 943 N N . MET A 1 119 ? 25.437 4.485 -0.426 1.00 80.38 119 MET A N 1
ATOM 944 C CA . MET A 1 119 ? 25.780 5.364 -1.551 1.00 80.38 119 MET A CA 1
ATOM 945 C C . MET A 1 119 ? 27.265 5.753 -1.592 1.00 80.38 119 MET A C 1
ATOM 947 O O . MET A 1 119 ? 27.792 5.960 -2.679 1.00 80.38 119 MET A O 1
ATOM 951 N N . SER A 1 120 ? 27.945 5.860 -0.445 1.00 80.56 120 SER A N 1
ATOM 952 C CA . SER A 1 120 ? 29.361 6.256 -0.389 1.00 80.56 120 SER A CA 1
ATOM 953 C C . SER A 1 120 ? 30.335 5.143 -0.784 1.00 80.56 120 SER A C 1
ATOM 955 O O . SER A 1 120 ? 31.487 5.431 -1.088 1.00 80.56 120 SER A O 1
ATOM 957 N N . ASN A 1 121 ? 29.896 3.881 -0.751 1.00 77.19 121 ASN A N 1
ATOM 958 C CA . ASN A 1 121 ? 30.733 2.707 -1.026 1.00 77.19 121 ASN A CA 1
ATOM 959 C C . ASN A 1 121 ? 30.577 2.155 -2.455 1.00 77.19 121 ASN A C 1
ATOM 961 O O . ASN A 1 121 ? 31.170 1.127 -2.775 1.00 77.19 121 ASN A O 1
ATOM 965 N N . GLN A 1 122 ? 29.766 2.789 -3.308 1.00 73.31 122 GLN A N 1
ATOM 966 C CA . GLN A 1 122 ? 29.516 2.328 -4.674 1.00 73.31 122 GLN A CA 1
ATOM 967 C C . GLN A 1 122 ? 29.704 3.448 -5.697 1.00 73.31 122 GLN A C 1
ATOM 96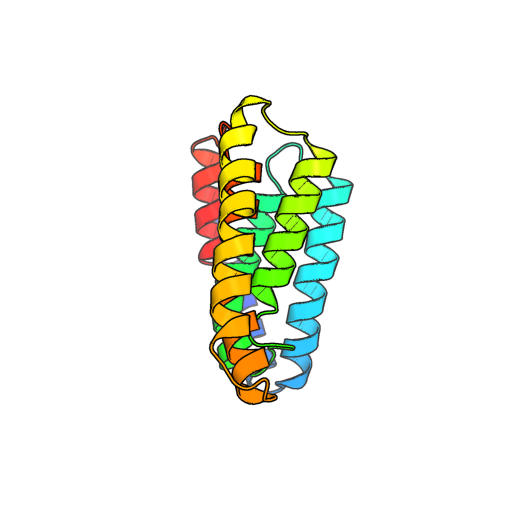9 O O . GLN A 1 122 ? 29.224 4.565 -5.506 1.00 73.31 122 GLN A O 1
ATOM 974 N N . ASP A 1 123 ? 30.324 3.122 -6.833 1.00 77.25 123 ASP A N 1
ATOM 975 C CA . ASP A 1 123 ? 30.382 4.024 -7.981 1.00 77.25 123 ASP A CA 1
ATOM 976 C C . ASP A 1 123 ? 28.974 4.272 -8.525 1.00 77.25 123 ASP A C 1
ATOM 978 O O . ASP A 1 123 ? 28.226 3.350 -8.860 1.00 77.25 123 ASP A O 1
ATOM 982 N N . ILE A 1 124 ? 28.581 5.542 -8.601 1.00 72.06 124 ILE A N 1
ATOM 983 C CA . ILE A 1 124 ? 27.203 5.917 -8.905 1.00 72.06 124 ILE A CA 1
ATOM 984 C C . ILE A 1 124 ? 26.922 5.743 -10.409 1.00 72.06 124 ILE A C 1
ATOM 986 O O . ILE A 1 124 ? 26.994 6.690 -11.189 1.00 72.06 124 ILE A O 1
ATOM 990 N N . ASN A 1 125 ? 26.543 4.527 -10.807 1.00 81.56 125 ASN A N 1
ATOM 991 C CA . ASN A 1 125 ? 25.998 4.204 -12.130 1.00 81.56 125 ASN A CA 1
ATOM 992 C C . ASN A 1 125 ? 24.456 4.079 -12.085 1.00 81.56 125 ASN A C 1
ATOM 994 O O . ASN A 1 125 ? 23.861 3.889 -11.023 1.00 81.56 125 ASN A O 1
ATOM 998 N N . LEU A 1 126 ? 23.785 4.169 -13.239 1.00 79.19 126 LEU A N 1
ATOM 999 C CA . LEU A 1 126 ? 22.330 4.053 -13.395 1.00 79.19 126 LEU A CA 1
ATOM 1000 C C . LEU A 1 126 ? 21.759 2.758 -12.799 1.00 79.19 126 LEU A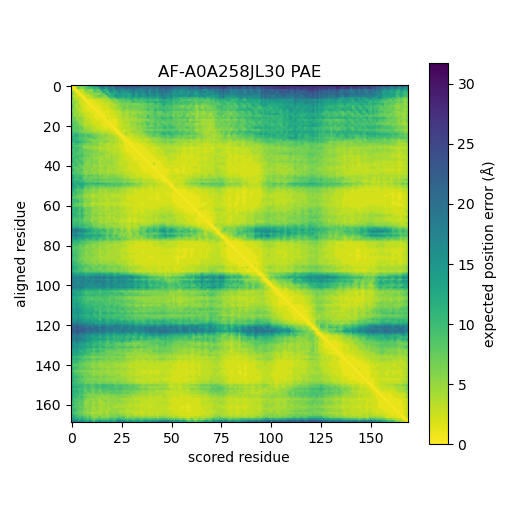 C 1
ATOM 1002 O O . LEU A 1 126 ? 20.730 2.802 -12.127 1.00 79.19 126 LEU A O 1
ATOM 1006 N N . GLU A 1 127 ? 22.427 1.622 -12.995 1.00 80.56 127 GLU A N 1
ATOM 1007 C CA . GLU A 1 127 ? 21.970 0.329 -12.465 1.00 80.56 127 GLU A CA 1
ATOM 1008 C C . GLU A 1 127 ? 22.090 0.254 -10.936 1.00 80.56 127 GLU A C 1
ATOM 1010 O O . GLU A 1 127 ? 21.178 -0.216 -10.257 1.00 80.56 127 GLU A O 1
ATOM 1015 N N . ILE A 1 128 ? 23.158 0.826 -10.373 1.00 81.19 128 ILE A N 1
ATOM 1016 C CA . ILE A 1 128 ? 23.348 0.930 -8.921 1.00 81.19 128 ILE A CA 1
ATOM 1017 C C . ILE A 1 128 ? 22.302 1.867 -8.310 1.00 81.19 128 ILE A C 1
ATOM 1019 O O . ILE A 1 128 ? 21.694 1.529 -7.298 1.00 81.19 128 ILE A O 1
ATOM 1023 N N . ARG A 1 129 ? 21.995 3.001 -8.954 1.00 78.19 129 ARG A N 1
ATOM 1024 C CA . ARG A 1 129 ? 20.909 3.891 -8.511 1.00 78.19 129 ARG A CA 1
ATOM 1025 C C . ARG A 1 129 ? 19.565 3.168 -8.459 1.00 78.19 129 ARG A C 1
ATOM 1027 O O . ARG A 1 129 ? 18.870 3.276 -7.453 1.00 78.19 129 ARG A O 1
ATOM 1034 N N . LYS A 1 130 ? 19.214 2.403 -9.499 1.00 79.88 130 LYS A N 1
ATOM 1035 C CA . LYS A 1 130 ? 17.980 1.599 -9.511 1.00 79.88 130 LYS A CA 1
ATOM 1036 C C . LYS A 1 130 ? 17.967 0.574 -8.379 1.00 79.88 130 LYS A C 1
ATOM 1038 O O . LYS A 1 130 ? 16.958 0.464 -7.686 1.00 79.88 130 LYS A O 1
ATOM 1043 N N . ALA A 1 131 ? 19.074 -0.137 -8.162 1.00 81.44 131 ALA A N 1
ATOM 1044 C CA . ALA A 1 131 ? 19.195 -1.112 -7.082 1.00 81.44 131 ALA A CA 1
ATOM 1045 C C . ALA A 1 131 ? 19.049 -0.457 -5.699 1.00 81.44 131 ALA A C 1
ATOM 1047 O O . ALA A 1 131 ? 18.344 -0.977 -4.838 1.00 81.44 131 ALA A O 1
ATOM 1048 N N . ILE A 1 132 ? 19.654 0.711 -5.489 1.00 82.50 132 ILE A N 1
ATOM 1049 C CA . ILE A 1 132 ? 19.540 1.469 -4.240 1.00 82.50 132 ILE A CA 1
ATOM 1050 C C . ILE A 1 132 ? 18.088 1.918 -4.020 1.00 82.50 132 ILE A C 1
ATOM 1052 O O . ILE A 1 132 ? 17.523 1.662 -2.959 1.00 82.50 132 ILE A O 1
ATOM 1056 N N . THR A 1 133 ? 17.429 2.505 -5.025 1.00 81.81 133 THR A N 1
ATOM 1057 C CA . THR A 1 133 ? 16.013 2.900 -4.920 1.00 81.81 133 THR A CA 1
ATOM 1058 C C . THR A 1 133 ? 15.097 1.705 -4.641 1.00 81.81 133 THR A C 1
ATOM 1060 O O . THR A 1 133 ? 14.218 1.798 -3.783 1.00 81.81 133 THR A O 1
ATOM 1063 N N . PHE A 1 134 ? 15.330 0.567 -5.302 1.00 82.88 134 PHE A N 1
ATOM 1064 C CA . PHE A 1 134 ? 14.604 -0.680 -5.057 1.00 82.88 134 PHE A CA 1
ATOM 1065 C C . PHE A 1 134 ? 14.734 -1.123 -3.594 1.00 82.88 134 PHE A C 1
ATOM 1067 O O . PHE A 1 134 ? 13.729 -1.362 -2.925 1.00 82.88 134 PHE A O 1
ATOM 1074 N N . ASN A 1 135 ? 15.962 -1.155 -3.070 1.00 86.12 135 ASN A N 1
ATOM 1075 C CA . ASN A 1 135 ? 16.238 -1.602 -1.705 1.00 86.12 135 ASN A CA 1
ATOM 1076 C C . ASN A 1 135 ? 15.744 -0.629 -0.626 1.00 86.12 135 ASN A C 1
ATOM 1078 O O . ASN A 1 135 ? 15.459 -1.068 0.480 1.00 86.12 135 ASN A O 1
ATOM 1082 N N . ILE A 1 136 ? 15.613 0.665 -0.926 1.00 88.69 136 ILE A N 1
ATOM 1083 C CA . ILE A 1 136 ? 15.153 1.684 0.035 1.00 88.69 136 ILE A CA 1
ATOM 1084 C C . ILE A 1 136 ? 13.627 1.813 0.059 1.00 88.69 136 ILE A C 1
ATOM 1086 O O . ILE A 1 136 ? 13.035 2.031 1.117 1.00 88.69 136 ILE A O 1
ATOM 1090 N N . SER A 1 137 ? 12.976 1.677 -1.095 1.00 89.94 137 SER A N 1
ATOM 1091 C CA . SER A 1 137 ? 11.524 1.855 -1.225 1.00 89.94 137 SER A CA 1
ATOM 1092 C C . SER A 1 137 ? 10.715 0.902 -0.331 1.00 89.94 137 SER A C 1
ATOM 1094 O O . SER A 1 137 ? 9.708 1.308 0.247 1.00 89.94 137 SER A O 1
ATOM 1096 N N . GLY A 1 138 ? 11.176 -0.343 -0.162 1.00 89.69 138 GLY A N 1
ATOM 1097 C CA . GLY A 1 138 ? 10.562 -1.336 0.723 1.00 89.69 138 GLY A CA 1
ATOM 1098 C C . GLY A 1 138 ? 10.591 -0.915 2.198 1.00 89.69 138 GLY A C 1
ATOM 1099 O O . GLY A 1 138 ? 9.524 -0.771 2.795 1.00 89.69 138 GLY A O 1
ATOM 1100 N N . PRO A 1 139 ? 11.779 -0.665 2.781 1.00 92.19 139 PRO A N 1
ATOM 1101 C CA . PRO A 1 139 ? 11.944 -0.082 4.111 1.00 92.19 139 PRO A CA 1
ATOM 1102 C C . PRO A 1 139 ? 11.089 1.168 4.354 1.00 92.19 139 PRO A C 1
ATOM 1104 O O . PRO A 1 139 ? 10.392 1.252 5.364 1.00 92.19 139 PRO A O 1
ATOM 1107 N N . ILE A 1 140 ? 11.062 2.112 3.406 1.00 92.88 140 ILE A N 1
ATOM 1108 C CA . ILE A 1 140 ? 10.222 3.314 3.524 1.00 92.88 140 ILE A CA 1
ATOM 1109 C C . ILE A 1 140 ? 8.739 2.940 3.614 1.00 92.88 140 ILE A C 1
ATOM 1111 O O . ILE A 1 140 ? 8.043 3.406 4.518 1.00 92.88 140 ILE A O 1
ATOM 1115 N N . CYS A 1 141 ? 8.262 2.075 2.715 1.00 93.88 141 CYS A N 1
ATOM 1116 C CA . CYS A 1 141 ? 6.877 1.613 2.712 1.00 93.88 141 CYS A CA 1
ATOM 1117 C C . CYS A 1 141 ? 6.509 0.937 4.038 1.00 93.88 141 CYS A C 1
ATOM 1119 O O . CYS A 1 141 ? 5.469 1.248 4.621 1.00 93.88 141 CYS A O 1
ATOM 1121 N N . LEU A 1 142 ? 7.377 0.061 4.550 1.00 92.75 142 LEU A N 1
ATOM 1122 C CA . LEU A 1 142 ? 7.174 -0.623 5.824 1.00 92.75 142 LEU A CA 1
ATOM 1123 C C . LEU A 1 142 ? 7.112 0.369 6.993 1.00 92.75 142 LEU A C 1
ATOM 1125 O O . LEU A 1 142 ? 6.207 0.284 7.820 1.00 92.75 142 LEU A O 1
ATOM 1129 N N . GLY A 1 143 ? 8.036 1.331 7.044 1.00 93.25 143 GLY A N 1
ATOM 1130 C CA . GLY A 1 143 ? 8.068 2.357 8.086 1.00 93.25 143 GLY A CA 1
ATOM 1131 C C . GLY A 1 143 ? 6.802 3.216 8.102 1.00 93.25 143 GLY A C 1
ATOM 1132 O O . GLY A 1 143 ? 6.264 3.498 9.172 1.00 93.25 143 GLY A O 1
ATOM 1133 N N . LEU A 1 144 ? 6.278 3.581 6.927 1.00 93.75 144 LEU A N 1
ATOM 1134 C CA . LEU A 1 144 ? 5.035 4.349 6.805 1.00 93.75 144 LEU A CA 1
ATOM 1135 C C . LEU A 1 144 ? 3.809 3.523 7.203 1.00 93.75 144 LEU A C 1
ATOM 1137 O O . LEU A 1 144 ? 2.942 4.023 7.920 1.00 93.75 144 LEU A O 1
ATOM 1141 N N . CYS A 1 145 ? 3.756 2.250 6.800 1.00 93.94 145 CYS A N 1
ATOM 1142 C CA . CYS A 1 145 ? 2.710 1.329 7.245 1.00 93.94 145 CYS A CA 1
ATOM 1143 C C . CYS A 1 145 ? 2.731 1.177 8.770 1.00 93.94 145 CYS A C 1
ATOM 1145 O O . CYS A 1 145 ? 1.687 1.236 9.412 1.00 93.94 145 CYS A O 1
ATOM 1147 N N . ALA A 1 146 ? 3.916 1.025 9.362 1.00 92.25 146 ALA A N 1
ATOM 1148 C CA . ALA A 1 146 ? 4.068 0.885 10.801 1.00 92.25 146 ALA A CA 1
ATOM 1149 C C . ALA A 1 146 ? 3.648 2.161 11.549 1.00 92.25 146 ALA A C 1
ATOM 1151 O O . ALA A 1 146 ? 2.903 2.069 12.521 1.00 92.25 146 ALA A O 1
ATOM 1152 N N . LEU A 1 147 ? 4.034 3.344 11.053 1.00 91.06 147 LEU A N 1
ATOM 1153 C CA . LEU A 1 147 ? 3.578 4.633 11.586 1.00 91.06 147 LEU A CA 1
ATOM 1154 C C . LEU A 1 147 ? 2.052 4.756 11.593 1.00 91.06 147 LEU A C 1
ATOM 1156 O O . LEU A 1 147 ? 1.480 5.202 12.585 1.00 91.06 147 LEU A O 1
ATOM 1160 N N . TYR A 1 148 ? 1.393 4.378 10.496 1.00 91.00 148 TYR A N 1
ATOM 1161 C CA . TYR A 1 148 ? -0.060 4.477 10.376 1.00 91.00 148 TYR A CA 1
ATOM 1162 C C . TYR A 1 148 ? -0.802 3.434 11.231 1.00 91.00 148 TYR A C 1
ATOM 1164 O O . TYR A 1 148 ? -1.808 3.751 11.873 1.00 91.00 148 TYR A O 1
ATOM 1172 N N . CYS A 1 149 ? -0.314 2.191 11.251 1.00 91.50 149 CYS A N 1
ATOM 1173 C CA . CYS A 1 149 ? -0.956 1.074 11.946 1.00 91.50 149 CYS A CA 1
ATOM 1174 C C . CYS A 1 149 ? -0.678 1.045 13.455 1.00 91.50 149 CYS A C 1
ATOM 1176 O O . CYS A 1 149 ? -1.352 0.313 14.183 1.00 91.50 149 CYS A O 1
ATOM 1178 N N . TYR A 1 150 ? 0.298 1.805 13.954 1.00 90.94 150 TYR A N 1
ATOM 1179 C CA . TYR A 1 150 ? 0.674 1.741 15.360 1.00 90.94 150 TYR A CA 1
ATOM 1180 C C . TYR A 1 150 ? -0.468 2.142 16.297 1.00 90.94 150 TYR A C 1
ATOM 1182 O O . TYR A 1 150 ? -1.029 3.233 16.194 1.00 90.94 150 TYR A O 1
ATOM 1190 N N . GLN A 1 151 ? -0.797 1.244 17.235 1.00 85.56 151 GLN A N 1
ATOM 1191 C CA . GLN A 1 151 ? -1.914 1.377 18.184 1.00 85.56 151 GLN A CA 1
ATOM 1192 C C . GLN A 1 151 ? -3.283 1.640 17.528 1.00 85.56 151 GLN A C 1
ATOM 1194 O O . GLN A 1 151 ? -4.244 1.998 18.212 1.00 85.56 151 GLN A O 1
ATOM 1199 N N . ARG A 1 152 ? -3.405 1.448 16.211 1.00 87.69 152 ARG A N 1
ATOM 1200 C CA . ARG A 1 152 ? -4.665 1.611 15.494 1.00 87.69 152 ARG A CA 1
ATOM 1201 C C . ARG A 1 152 ? -5.524 0.377 15.732 1.00 87.69 152 ARG A C 1
ATOM 1203 O O . ARG A 1 152 ? -5.092 -0.750 15.503 1.00 87.69 152 ARG A O 1
ATOM 1210 N N . GLN A 1 153 ? -6.745 0.590 16.212 1.00 88.38 153 GLN A N 1
ATOM 1211 C CA . GLN A 1 153 ? -7.668 -0.512 16.449 1.00 88.38 153 GLN A CA 1
ATOM 1212 C C . GLN A 1 153 ? -8.304 -0.956 15.132 1.00 88.38 153 GLN A C 1
ATOM 1214 O O . GLN A 1 153 ? -8.858 -0.145 14.386 1.00 88.38 153 GLN A O 1
ATOM 1219 N N . VAL A 1 154 ? -8.217 -2.256 14.865 1.00 91.75 154 VAL A N 1
ATOM 1220 C CA . VAL A 1 154 ? -8.868 -2.927 13.740 1.00 91.75 154 VAL A CA 1
ATOM 1221 C C . VAL A 1 154 ? -9.759 -4.005 14.332 1.00 91.75 154 VAL A C 1
ATOM 1223 O O . VAL A 1 154 ? -9.282 -4.899 15.031 1.00 91.75 154 VAL A O 1
ATOM 1226 N N . THR A 1 155 ? -11.065 -3.902 14.107 1.00 93.44 155 THR A N 1
ATOM 1227 C CA . THR A 1 155 ? -12.010 -4.900 14.616 1.00 93.44 155 THR A CA 1
ATOM 1228 C C . THR A 1 155 ? -11.909 -6.190 13.803 1.00 93.44 155 THR A C 1
ATOM 1230 O O . THR A 1 155 ? -11.490 -6.184 12.644 1.00 93.44 155 THR A O 1
ATOM 1233 N N . PHE A 1 156 ? -12.324 -7.317 14.384 1.00 93.06 156 PHE A N 1
ATOM 1234 C CA . PHE A 1 156 ? -12.289 -8.609 13.692 1.00 93.06 156 PHE A CA 1
ATOM 1235 C C . PHE A 1 156 ? -13.030 -8.603 12.334 1.00 93.06 156 PHE A C 1
ATOM 1237 O O . PHE A 1 156 ? -12.454 -9.069 11.350 1.00 93.06 156 PHE A O 1
ATOM 1244 N N . PRO A 1 157 ? -14.229 -7.991 12.202 1.00 92.38 157 PRO A N 1
ATOM 1245 C CA . PRO A 1 157 ? -14.877 -7.843 10.897 1.00 92.38 157 PRO A CA 1
ATOM 1246 C C . PRO A 1 157 ? -14.059 -7.023 9.887 1.00 92.38 157 PRO A C 1
ATOM 1248 O O . PRO A 1 157 ? -14.032 -7.348 8.702 1.00 92.38 157 PRO A O 1
ATOM 1251 N N . GLN A 1 158 ? -13.371 -5.968 10.334 1.00 92.62 158 GLN A N 1
ATOM 1252 C CA . GLN A 1 158 ? -12.518 -5.163 9.455 1.00 92.62 158 GLN A CA 1
ATOM 1253 C C . GLN A 1 158 ? -11.314 -5.970 8.967 1.00 92.62 158 GLN A C 1
ATOM 1255 O O . GLN A 1 158 ? -10.981 -5.906 7.787 1.00 92.62 158 GLN A O 1
ATOM 1260 N N . LEU A 1 159 ? -10.703 -6.771 9.843 1.00 93.56 159 LEU A N 1
ATOM 1261 C CA . LEU A 1 159 ? -9.604 -7.661 9.475 1.00 93.56 159 LEU A CA 1
ATOM 1262 C C . LEU A 1 159 ? -10.036 -8.684 8.416 1.00 93.56 159 LEU A C 1
ATOM 1264 O O . LEU A 1 159 ? -9.334 -8.874 7.426 1.00 93.56 159 LEU A O 1
ATOM 1268 N N . GLN A 1 160 ? -11.212 -9.295 8.582 1.00 93.06 160 GLN A N 1
ATOM 1269 C CA . GLN A 1 160 ? -11.765 -10.210 7.585 1.00 93.06 160 GLN A CA 1
ATOM 1270 C C . GLN A 1 160 ? -11.957 -9.512 6.233 1.00 93.06 160 GLN A C 1
ATOM 1272 O O . GLN A 1 160 ? -11.573 -10.057 5.201 1.00 93.06 160 GLN A O 1
ATOM 1277 N N . ASN A 1 161 ? -12.486 -8.287 6.231 1.00 91.19 161 ASN A N 1
ATOM 1278 C CA . ASN A 1 161 ? -12.644 -7.515 5.001 1.00 91.19 161 ASN A CA 1
ATOM 1279 C C . ASN A 1 161 ? -11.294 -7.196 4.346 1.00 91.19 161 ASN A C 1
ATOM 1281 O O . ASN A 1 161 ? -11.169 -7.351 3.137 1.00 91.19 161 ASN A O 1
ATOM 1285 N N . ILE A 1 162 ? -10.274 -6.808 5.122 1.00 93.75 162 ILE A N 1
ATOM 1286 C CA . ILE A 1 162 ? -8.909 -6.572 4.617 1.00 93.75 162 ILE A CA 1
ATOM 1287 C C . ILE A 1 162 ? -8.379 -7.818 3.898 1.00 93.75 162 ILE A C 1
ATOM 1289 O O . ILE A 1 162 ? -7.864 -7.702 2.789 1.00 93.75 162 ILE A O 1
ATOM 1293 N N . LEU A 1 163 ? -8.543 -9.004 4.489 1.00 91.88 163 LEU A N 1
ATOM 1294 C CA . LEU A 1 163 ? -8.111 -10.262 3.873 1.00 91.88 163 LEU A CA 1
ATOM 1295 C C . LEU A 1 163 ? -8.879 -10.576 2.585 1.00 91.88 163 LEU A C 1
ATOM 1297 O O . LEU A 1 163 ? -8.282 -11.040 1.618 1.00 91.88 163 LEU A O 1
ATOM 1301 N N . VAL A 1 164 ? -10.182 -10.289 2.548 1.00 90.06 164 VAL A N 1
ATOM 1302 C CA . VAL A 1 164 ? -10.984 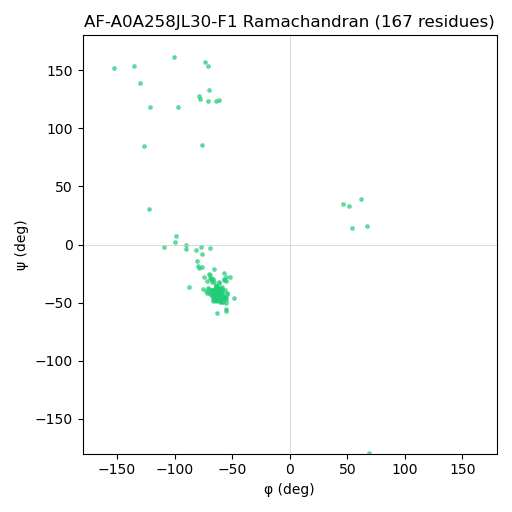-10.444 1.327 1.00 90.06 164 VAL A CA 1
ATOM 1303 C C . VAL A 1 164 ? -10.484 -9.506 0.230 1.00 90.06 164 VAL A C 1
ATOM 1305 O O . VAL A 1 164 ? -10.279 -9.964 -0.886 1.00 90.06 164 VAL A O 1
ATOM 1308 N N . PHE A 1 165 ? -10.223 -8.230 0.534 1.00 90.12 165 PHE A N 1
ATOM 1309 C CA . PHE A 1 165 ? -9.662 -7.287 -0.440 1.00 90.12 165 PHE A CA 1
ATOM 1310 C C . PHE A 1 165 ? -8.272 -7.703 -0.923 1.00 90.12 165 PHE A C 1
ATOM 1312 O O . PHE A 1 165 ? -7.994 -7.579 -2.105 1.00 90.12 165 PHE A O 1
ATOM 1319 N N . PHE A 1 166 ? -7.428 -8.239 -0.040 1.00 89.88 166 PHE A N 1
ATOM 1320 C CA . PHE A 1 166 ? -6.116 -8.771 -0.411 1.00 89.88 166 PHE A CA 1
ATOM 1321 C C . PHE A 1 166 ? -6.204 -9.977 -1.358 1.00 89.88 166 PHE A C 1
ATOM 1323 O O . PHE A 1 166 ? -5.362 -10.140 -2.235 1.00 89.88 166 PHE A O 1
ATOM 1330 N N . GLY A 1 167 ? -7.217 -10.830 -1.182 1.00 84.62 167 GLY A N 1
ATOM 1331 C CA . GLY A 1 167 ? -7.445 -12.005 -2.026 1.00 84.62 167 GLY A CA 1
ATOM 1332 C C . GLY A 1 167 ? -8.154 -11.719 -3.353 1.00 84.62 167 GLY A C 1
ATOM 1333 O O . GLY A 1 167 ? -8.324 -12.643 -4.148 1.00 84.62 167 GLY A O 1
ATOM 1334 N N . LEU A 1 168 ? -8.592 -10.481 -3.591 1.00 79.62 168 LEU A N 1
ATOM 1335 C CA . LEU A 1 168 ? -9.214 -10.060 -4.843 1.00 79.62 168 LEU A CA 1
ATOM 1336 C C . LEU A 1 168 ? -8.141 -9.388 -5.731 1.00 79.62 168 LEU A C 1
ATOM 1338 O O . LEU A 1 168 ? -7.554 -8.401 -5.285 1.00 79.62 168 LEU A O 1
ATOM 1342 N N . PRO A 1 169 ? -7.838 -9.929 -6.930 1.00 59.31 169 PRO A N 1
ATOM 1343 C CA . PRO A 1 169 ? -6.887 -9.326 -7.873 1.00 59.31 169 PRO A CA 1
ATOM 1344 C C . PRO A 1 169 ? -7.414 -8.050 -8.557 1.00 59.31 169 PRO A C 1
ATOM 1346 O O . PRO A 1 169 ? -8.613 -7.740 -8.418 1.00 59.31 169 PRO A O 1
#

Mean predicted aligned error: 6.46 Å

pLDDT: mean 86.4, std 7.09, range [56.62, 95.69]

Radius of gyration: 18.27 Å; Cα contacts (8 Å, |Δi|>4): 136; chains: 1; bounding box: 59×33×45 Å

Secondary structure (DSSP, 8-state):
--HHHHHHHHHHHHHHHHHHHHHH-HHHHHHHHHHHHHHHHHHHHHHTTTT-HHHHHHHHHHHHHHHHHHTT--SSTTHHHHHHHHHHHHHHHHH---GGGHHHHHHHHHHHHHHHHHHHTS---HHHHHHHHHHHHHHHHHHHHHHHHTT----HHHHHHHHHHHT--